Protein AF-A0A194X381-F1 (afdb_monomer_lite)

pLDDT: mean 82.62, std 12.37, range [53.5, 96.44]

Structure (mmCIF, N/CA/C/O backbone):
data_AF-A0A194X381-F1
#
_entry.id   AF-A0A194X381-F1
#
loop_
_atom_site.group_PDB
_atom_site.id
_atom_site.type_symbol
_atom_site.label_atom_id
_atom_site.label_alt_id
_atom_site.label_comp_id
_atom_site.label_asym_id
_atom_site.label_entity_id
_atom_site.label_seq_id
_atom_site.pdbx_PDB_ins_code
_atom_site.Cartn_x
_atom_site.Cartn_y
_atom_site.Cartn_z
_atom_site.occupancy
_atom_site.B_iso_or_equiv
_atom_site.auth_seq_id
_atom_site.auth_comp_id
_atom_site.auth_asym_id
_atom_site.auth_atom_id
_atom_site.pdbx_PDB_model_num
ATOM 1 N N . ARG A 1 1 ? -43.109 -13.512 28.076 1.00 57.91 1 ARG A N 1
ATOM 2 C CA . ARG A 1 1 ? -42.045 -13.605 29.115 1.00 57.91 1 ARG A CA 1
ATOM 3 C C . ARG A 1 1 ? -42.441 -14.744 30.053 1.00 57.91 1 ARG A C 1
ATOM 5 O O . ARG A 1 1 ? -43.563 -14.698 30.519 1.00 57.91 1 ARG A O 1
ATOM 12 N N . GLN A 1 2 ? -41.584 -15.738 30.316 1.00 76.06 2 GLN A N 1
ATOM 13 C CA . GLN A 1 2 ? -41.913 -16.940 31.119 1.00 76.06 2 GLN A CA 1
ATOM 14 C C . GLN A 1 2 ? -42.050 -16.691 32.644 1.00 76.06 2 GLN A C 1
ATOM 16 O O . GLN A 1 2 ? -41.949 -17.625 33.423 1.00 76.06 2 GLN A O 1
ATOM 21 N N . GLY A 1 3 ? -42.197 -15.442 33.103 1.00 82.19 3 GLY A N 1
ATOM 22 C CA . GLY A 1 3 ? -42.403 -15.121 34.528 1.00 82.19 3 GLY A CA 1
ATOM 23 C C . GLY A 1 3 ? -41.238 -15.394 35.499 1.00 82.19 3 GLY A C 1
ATOM 24 O O . GLY A 1 3 ? -41.353 -15.026 36.660 1.00 82.19 3 GLY A O 1
ATOM 25 N N . LYS A 1 4 ? -40.119 -15.981 35.047 1.00 87.19 4 LYS A N 1
ATOM 26 C CA . LYS A 1 4 ? -38.983 -16.379 35.901 1.00 87.19 4 LYS A CA 1
ATOM 27 C C . LYS A 1 4 ? -38.392 -15.231 36.727 1.00 87.19 4 LYS A C 1
ATOM 29 O O . LYS A 1 4 ? -38.176 -14.121 36.222 1.00 87.19 4 LYS A O 1
ATOM 34 N N . SER A 1 5 ? -38.050 -15.524 37.982 1.00 89.38 5 SER A N 1
ATOM 35 C CA . SER A 1 5 ? -37.384 -14.572 38.871 1.00 89.38 5 SER A CA 1
ATOM 36 C C . SER A 1 5 ? -35.922 -14.346 38.454 1.00 89.38 5 SER A C 1
ATOM 38 O O . SER A 1 5 ? -35.274 -15.199 37.847 1.00 89.38 5 SER A O 1
ATOM 40 N N . GLN A 1 6 ? -35.333 -13.196 38.812 1.00 88.88 6 GLN A N 1
ATOM 41 C CA . GLN A 1 6 ? -33.905 -12.951 38.530 1.00 88.88 6 GLN A CA 1
ATOM 42 C C . GLN A 1 6 ? -32.990 -14.009 39.161 1.00 88.88 6 GLN A C 1
ATOM 44 O O . GLN A 1 6 ? -31.896 -14.231 38.654 1.00 88.88 6 GLN A O 1
ATOM 49 N N . ARG A 1 7 ? -33.407 -14.621 40.276 1.00 90.38 7 ARG A N 1
ATOM 50 C CA . ARG A 1 7 ? -32.616 -15.618 41.003 1.00 90.38 7 ARG A CA 1
ATOM 51 C C . ARG A 1 7 ? -32.614 -16.956 40.263 1.00 90.38 7 ARG A C 1
ATOM 53 O O . ARG A 1 7 ? -31.545 -17.531 40.098 1.00 90.38 7 ARG A O 1
ATOM 60 N N . GLU A 1 8 ? -33.765 -17.369 39.734 1.00 92.25 8 GLU A N 1
ATOM 61 C CA . GLU A 1 8 ? -33.883 -18.530 38.840 1.00 92.25 8 GLU A CA 1
ATOM 62 C C . GLU A 1 8 ? -33.043 -18.356 37.576 1.00 92.25 8 GLU A C 1
ATOM 64 O O . GLU A 1 8 ? -32.270 -19.242 37.237 1.00 92.25 8 GLU A O 1
ATOM 69 N N . ILE A 1 9 ? -33.106 -17.183 36.931 1.00 89.88 9 ILE A N 1
ATOM 70 C CA . ILE A 1 9 ? -32.309 -16.908 35.724 1.00 89.88 9 ILE A CA 1
ATOM 71 C C . ILE A 1 9 ? -30.811 -17.047 36.016 1.00 89.88 9 ILE A C 1
ATOM 73 O O . ILE A 1 9 ? -30.075 -17.597 35.202 1.00 89.88 9 ILE A O 1
ATOM 77 N N . VAL A 1 10 ? -30.341 -16.555 37.165 1.00 93.88 10 VAL A N 1
ATOM 78 C CA . VAL A 1 10 ? -28.933 -16.685 37.575 1.00 93.88 10 VAL A CA 1
ATOM 79 C C . VAL A 1 10 ? -28.566 -18.149 37.824 1.00 93.88 10 VAL A C 1
ATOM 81 O O . VAL A 1 10 ? -27.495 -18.566 37.402 1.00 93.88 10 VAL A O 1
ATOM 84 N N . SER A 1 11 ? -29.446 -18.920 38.466 1.00 93.12 11 SER A N 1
ATOM 85 C CA . SER A 1 11 ? -29.225 -20.346 38.735 1.00 93.12 11 SER A CA 1
ATOM 86 C C . SER A 1 11 ? -29.187 -21.187 37.458 1.00 93.12 11 SER A C 1
ATOM 88 O O . SER A 1 11 ? -28.388 -22.105 37.354 1.00 93.12 11 SER A O 1
ATOM 90 N N . GLU A 1 12 ? -30.042 -20.875 36.484 1.00 94.25 12 GLU A N 1
ATOM 91 C CA . GLU A 1 12 ? -30.150 -21.609 35.220 1.00 94.25 12 GLU A CA 1
ATOM 92 C C . GLU A 1 12 ? -29.019 -21.228 34.251 1.00 94.25 12 GLU A C 1
ATOM 94 O O . GLU A 1 12 ? -28.363 -22.085 33.664 1.00 94.25 12 GLU A O 1
ATOM 99 N N . THR A 1 13 ? -28.741 -19.928 34.102 1.00 91.31 13 THR A N 1
ATOM 100 C CA . THR A 1 13 ? -27.774 -19.422 33.107 1.00 91.31 13 THR A CA 1
ATOM 101 C C . THR A 1 13 ? -26.355 -19.258 33.641 1.00 91.31 13 THR A C 1
A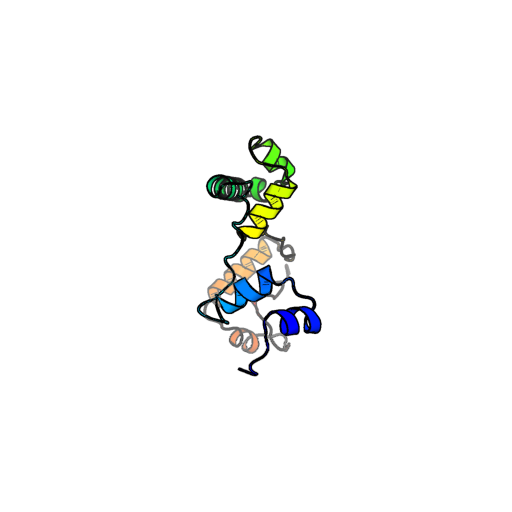TOM 103 O O . THR A 1 13 ? -25.443 -19.011 32.855 1.00 91.31 13 THR A O 1
ATOM 106 N N . HIS A 1 14 ? -26.158 -19.331 34.961 1.00 92.56 14 HIS A N 1
ATOM 107 C CA . HIS A 1 14 ? -24.886 -19.044 35.639 1.00 92.56 14 HIS A CA 1
ATOM 108 C C . HIS A 1 14 ? -24.325 -17.635 35.349 1.00 92.56 14 HIS A C 1
ATOM 110 O O . HIS A 1 14 ? -23.170 -17.322 35.644 1.00 92.56 14 HIS A O 1
ATOM 116 N N . ILE A 1 15 ? -25.142 -16.735 34.789 1.00 93.19 15 ILE A N 1
ATOM 117 C CA . ILE A 1 15 ? -24.766 -15.349 34.519 1.00 93.19 15 ILE A CA 1
ATOM 118 C C . ILE A 1 15 ? -24.940 -14.535 35.808 1.00 93.19 15 ILE A C 1
ATOM 120 O O . ILE A 1 15 ? -26.008 -14.580 36.420 1.00 93.19 15 ILE A O 1
ATOM 124 N N . PRO A 1 16 ? -23.965 -13.693 36.204 1.00 94.94 16 PRO A N 1
ATOM 125 C CA . PRO A 1 16 ? -24.094 -12.867 37.397 1.00 94.94 16 PRO A CA 1
ATOM 126 C C . PRO A 1 16 ? -25.335 -11.970 37.366 1.00 94.94 16 PRO A C 1
ATOM 128 O O . PRO A 1 16 ? -25.620 -11.300 36.366 1.00 94.94 16 PRO A O 1
ATOM 131 N N . ARG A 1 17 ? -26.016 -11.852 38.513 1.00 92.56 17 ARG A N 1
ATOM 132 C CA . ARG A 1 17 ? -27.251 -11.059 38.670 1.00 92.56 17 ARG A CA 1
ATOM 133 C C . ARG A 1 17 ? -27.130 -9.627 38.137 1.00 92.56 17 ARG A C 1
ATOM 135 O O . ARG A 1 17 ? -28.084 -9.084 37.581 1.00 92.56 17 ARG A O 1
ATOM 142 N N . ARG A 1 18 ? -25.948 -9.010 38.264 1.00 94.25 18 ARG A N 1
ATOM 143 C CA . ARG A 1 18 ? -25.652 -7.662 37.742 1.00 94.25 18 ARG A CA 1
ATOM 144 C C . ARG A 1 18 ? -25.799 -7.585 36.220 1.00 94.25 18 ARG A C 1
ATOM 146 O O . ARG A 1 18 ? -26.363 -6.618 35.711 1.00 94.25 18 ARG A O 1
ATOM 153 N N . THR A 1 19 ? -25.316 -8.595 35.504 1.00 91.62 19 THR A N 1
ATOM 154 C CA . THR A 1 19 ? -25.394 -8.680 34.041 1.00 91.62 19 THR A CA 1
ATOM 155 C C . THR A 1 19 ? -26.831 -8.926 33.596 1.00 91.62 19 THR A C 1
ATOM 15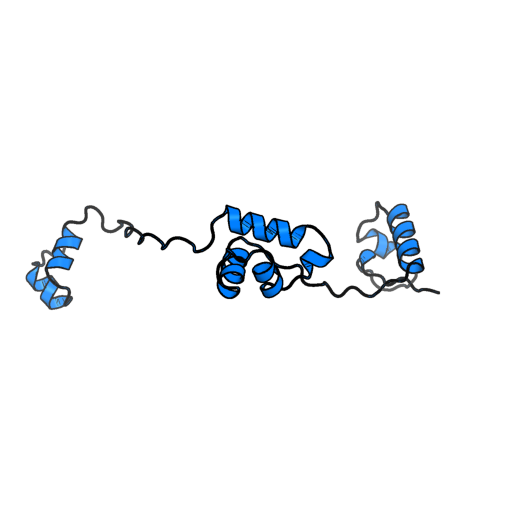7 O O . THR A 1 19 ? -27.304 -8.216 32.712 1.00 91.62 19 THR A O 1
ATOM 160 N N . VAL A 1 20 ? -27.553 -9.827 34.274 1.00 91.25 20 VAL A N 1
ATOM 161 C CA . VAL A 1 20 ? -28.986 -10.082 34.034 1.00 91.25 20 VAL A CA 1
ATOM 162 C C . VAL A 1 20 ? -29.805 -8.801 34.206 1.00 91.25 20 VAL A C 1
ATOM 164 O O . VAL A 1 20 ? -30.525 -8.394 33.299 1.00 91.25 20 VAL A O 1
ATOM 167 N N . ARG A 1 21 ? -29.635 -8.090 35.330 1.00 90.94 21 ARG A N 1
ATOM 168 C CA . ARG A 1 21 ? -30.308 -6.805 35.582 1.00 90.94 21 ARG A CA 1
ATOM 169 C C . ARG A 1 21 ? -29.963 -5.761 34.516 1.00 90.94 21 ARG A C 1
ATOM 171 O O . ARG A 1 21 ? -30.844 -5.014 34.105 1.00 90.94 21 ARG A O 1
ATOM 178 N N . ARG A 1 22 ? -28.702 -5.695 34.069 1.00 88.50 22 ARG A N 1
ATOM 179 C CA . ARG A 1 22 ? -28.278 -4.766 33.010 1.00 88.50 22 ARG A CA 1
ATOM 180 C C . ARG A 1 22 ? -28.978 -5.067 31.688 1.00 88.50 22 ARG A C 1
ATOM 182 O O . ARG A 1 22 ? -29.409 -4.122 31.047 1.00 88.50 22 ARG A O 1
ATOM 189 N N . ILE A 1 23 ? -29.095 -6.340 31.308 1.00 87.75 23 ILE A N 1
ATOM 190 C CA . ILE A 1 23 ? -29.783 -6.771 30.082 1.00 87.75 23 ILE A CA 1
ATOM 191 C C . ILE A 1 23 ? -31.283 -6.472 30.174 1.00 87.75 23 ILE A C 1
ATOM 193 O O . ILE A 1 23 ? -31.836 -5.883 29.259 1.00 87.75 23 ILE A O 1
ATOM 197 N N . LEU A 1 24 ? -31.935 -6.789 31.298 1.00 86.69 24 LEU A N 1
ATOM 198 C CA . LEU A 1 24 ? -33.369 -6.517 31.487 1.00 86.69 24 LEU A CA 1
ATOM 199 C C . LEU A 1 24 ? -33.716 -5.022 31.454 1.00 86.69 24 LEU A C 1
ATOM 201 O O . LEU A 1 24 ? -34.816 -4.662 31.050 1.00 86.69 24 LEU A O 1
ATOM 205 N N . LYS A 1 25 ? -32.786 -4.160 31.888 1.00 87.25 25 LYS A N 1
ATOM 206 C CA . LYS A 1 25 ? -32.911 -2.698 31.808 1.00 87.25 25 LYS A CA 1
ATOM 207 C C . LYS A 1 25 ? -32.541 -2.126 30.432 1.00 87.25 25 LYS A C 1
ATOM 209 O O . LYS A 1 25 ? -32.620 -0.914 30.256 1.00 87.25 25 LYS A O 1
ATOM 214 N N . GLN A 1 26 ? -32.078 -2.938 29.478 1.00 84.50 26 GLN A N 1
ATOM 215 C CA . GLN A 1 26 ? -31.868 -2.454 28.116 1.00 84.50 26 GLN A CA 1
ATOM 216 C C . GLN A 1 26 ? -33.221 -2.241 27.444 1.00 84.50 26 GLN A C 1
ATOM 218 O O . GLN A 1 26 ? -34.063 -3.129 27.413 1.00 84.50 26 GLN A O 1
ATOM 223 N N . GLU A 1 27 ? -33.390 -1.059 26.868 1.00 80.56 27 GLU A N 1
ATOM 224 C CA . GLU A 1 27 ? -34.616 -0.635 26.188 1.00 80.56 27 GLU A CA 1
ATOM 225 C C . GLU A 1 27 ? -34.917 -1.446 24.919 1.00 80.56 27 GLU A C 1
ATOM 227 O O . GLU A 1 27 ? -36.066 -1.600 24.525 1.00 80.56 27 GLU A O 1
ATOM 232 N N . SER A 1 28 ? -33.885 -2.033 24.305 1.00 79.12 28 SER A N 1
ATOM 233 C CA . SER A 1 28 ? -34.019 -2.920 23.152 1.00 79.12 28 SER A CA 1
ATOM 234 C C . SER A 1 28 ? -33.009 -4.060 23.216 1.00 79.12 28 SER A C 1
ATOM 236 O O . SER A 1 28 ? -31.827 -3.848 23.506 1.00 79.12 28 SER A O 1
ATOM 238 N N . SER A 1 29 ? -33.468 -5.267 22.877 1.00 74.50 29 SER A N 1
ATOM 239 C CA . SER A 1 29 ? -32.634 -6.465 22.729 1.00 74.50 29 SER A CA 1
ATOM 240 C C . SER A 1 29 ? -31.664 -6.376 21.546 1.00 74.50 29 SER A C 1
ATOM 242 O O . SER A 1 29 ? -30.668 -7.094 21.518 1.00 74.50 29 SER A O 1
ATOM 244 N N . ARG A 1 30 ? -31.920 -5.473 20.587 1.00 72.19 30 ARG A N 1
ATOM 245 C CA . ARG A 1 30 ? -31.111 -5.266 19.374 1.00 72.19 30 ARG A CA 1
ATOM 246 C C . ARG A 1 30 ? -30.147 -4.082 19.474 1.00 72.19 30 ARG A C 1
ATOM 248 O O . ARG A 1 30 ? -29.656 -3.606 18.455 1.00 72.19 30 ARG A O 1
ATOM 255 N N . ARG A 1 31 ? -29.867 -3.564 20.675 1.00 70.00 31 ARG A N 1
ATOM 256 C CA . ARG A 1 31 ? -28.950 -2.427 20.820 1.00 70.00 31 ARG A CA 1
ATOM 257 C C . ARG A 1 31 ? -27.542 -2.822 20.374 1.00 70.00 31 ARG A C 1
ATOM 259 O O . ARG A 1 31 ? -26.898 -3.647 21.024 1.00 70.00 31 ARG A O 1
ATOM 266 N N . GLU A 1 32 ? -27.045 -2.191 19.310 1.00 73.62 32 GLU A N 1
ATOM 267 C CA . GLU A 1 32 ? -25.665 -2.383 18.876 1.00 73.62 32 GLU A CA 1
ATOM 268 C C . GLU A 1 32 ? -24.706 -2.076 20.029 1.00 73.62 32 GLU A C 1
ATOM 270 O O . GLU A 1 32 ? -24.775 -1.034 20.696 1.00 73.62 32 GLU A O 1
ATOM 275 N N . ARG A 1 33 ? -23.799 -3.016 20.298 1.00 76.88 33 ARG A N 1
ATOM 276 C CA . ARG A 1 33 ? -22.768 -2.818 21.310 1.00 76.88 33 ARG A CA 1
ATOM 277 C C . ARG A 1 33 ? -21.904 -1.642 20.869 1.00 76.88 33 ARG A C 1
ATOM 279 O O . ARG A 1 33 ? -21.314 -1.694 19.792 1.00 76.88 33 ARG A O 1
ATOM 286 N N . LYS A 1 34 ? -21.774 -0.618 21.725 1.00 79.94 34 LYS A N 1
ATOM 287 C CA . LYS A 1 34 ? -20.825 0.480 21.492 1.00 79.94 34 LYS A CA 1
ATOM 288 C C . LYS A 1 34 ? -19.461 -0.127 21.167 1.00 79.94 34 LYS A C 1
ATOM 290 O O . LYS A 1 34 ? -18.896 -0.864 21.984 1.00 79.94 34 LYS A O 1
ATOM 295 N N . ARG A 1 35 ? -18.964 0.141 19.959 1.00 81.25 35 ARG A N 1
ATOM 296 C CA . ARG A 1 35 ? -17.635 -0.306 19.545 1.00 81.25 35 ARG A CA 1
ATOM 297 C C . ARG A 1 35 ? -16.616 0.347 20.472 1.00 81.25 35 ARG A C 1
ATOM 299 O O . ARG A 1 35 ? -16.752 1.517 20.827 1.00 81.25 35 ARG A O 1
ATOM 306 N N . LYS A 1 36 ? -15.613 -0.422 20.898 1.00 85.06 36 LYS A N 1
ATOM 307 C CA . LYS A 1 36 ? -14.481 0.152 21.629 1.00 85.06 36 LYS A CA 1
ATOM 308 C C . LYS A 1 36 ? -13.805 1.170 20.714 1.00 85.06 36 LYS A C 1
ATOM 310 O O . LYS A 1 36 ? -13.650 0.899 19.522 1.00 85.06 36 LYS A O 1
ATOM 315 N N . LEU A 1 37 ? -13.412 2.311 21.273 1.00 81.38 37 LEU A N 1
ATOM 316 C CA . LEU A 1 37 ? -12.611 3.284 20.541 1.00 81.38 37 LEU A CA 1
ATOM 317 C C . LEU A 1 37 ? -11.334 2.592 20.050 1.00 81.38 37 LEU A C 1
ATOM 319 O O . LEU A 1 37 ? -10.657 1.893 20.809 1.00 81.38 37 LEU A O 1
ATOM 323 N N . SER A 1 38 ? -11.055 2.737 18.755 1.00 77.25 38 SER A N 1
ATOM 324 C CA . SER A 1 38 ? -9.808 2.263 18.163 1.00 77.25 38 SER A CA 1
ATOM 325 C C . SER A 1 38 ? -8.648 3.035 18.776 1.00 77.25 38 SER A C 1
ATOM 327 O O . SER A 1 38 ? -8.747 4.245 18.968 1.00 77.25 38 SER A O 1
ATOM 329 N N . ARG A 1 39 ? -7.520 2.360 19.018 1.00 79.69 39 ARG A N 1
ATOM 330 C CA . ARG A 1 39 ? -6.262 3.072 19.270 1.00 79.69 39 ARG A CA 1
ATOM 331 C C . ARG A 1 39 ? -5.929 3.941 18.055 1.00 79.69 39 ARG A C 1
ATOM 333 O O . ARG A 1 39 ? -6.218 3.550 16.920 1.00 79.69 39 ARG A O 1
ATOM 340 N N . HIS A 1 40 ? -5.335 5.103 18.309 1.00 81.25 40 HIS A N 1
ATOM 341 C CA . HIS A 1 40 ? -4.855 5.989 17.255 1.00 81.25 40 HIS A CA 1
ATOM 342 C C . HIS A 1 40 ? -3.762 5.304 16.425 1.00 81.25 40 HIS A C 1
ATOM 344 O O . HIS A 1 40 ? -3.020 4.449 16.917 1.00 81.25 40 HIS A O 1
ATOM 350 N N . HIS A 1 41 ? -3.688 5.671 15.149 1.00 85.69 41 HIS A N 1
ATOM 351 C CA . HIS A 1 41 ? -2.658 5.180 14.243 1.00 85.69 41 HIS A CA 1
ATOM 352 C C . HIS A 1 41 ? -1.298 5.785 14.591 1.00 85.69 41 HIS A C 1
ATOM 354 O O . HIS A 1 41 ? -1.210 6.937 15.001 1.00 85.69 41 HIS A O 1
ATOM 360 N N . LEU A 1 42 ? -0.233 5.008 14.376 1.00 87.12 42 LEU A N 1
ATOM 361 C CA . LEU A 1 42 ? 1.149 5.464 14.571 1.00 87.12 42 LEU A CA 1
ATOM 362 C C . LEU A 1 42 ? 1.648 6.384 13.448 1.00 87.12 42 LEU A C 1
ATOM 364 O O . LEU A 1 42 ? 2.710 6.977 13.581 1.00 87.12 42 LEU A O 1
ATOM 368 N N . MET A 1 43 ? 0.924 6.456 12.330 1.00 92.88 43 MET A N 1
ATOM 369 C CA . MET A 1 43 ? 1.203 7.385 11.239 1.00 92.88 43 MET A CA 1
ATOM 370 C C . MET A 1 43 ? -0.010 8.266 11.016 1.00 92.88 43 MET A C 1
ATOM 372 O O . MET A 1 43 ? -1.139 7.769 10.962 1.00 92.88 43 MET A O 1
ATOM 376 N N . SER A 1 44 ? 0.234 9.560 10.837 1.00 93.50 44 SER A N 1
ATOM 377 C CA . SER A 1 44 ? -0.804 10.473 10.389 1.00 93.50 44 SER A CA 1
ATOM 378 C C . SER A 1 44 ? -1.107 10.257 8.902 1.00 93.50 44 SER A C 1
ATOM 380 O O . SER A 1 44 ? -0.310 9.704 8.137 1.00 93.50 44 SER A O 1
ATOM 382 N N . ILE A 1 45 ? -2.263 10.749 8.457 1.00 93.75 45 ILE A N 1
ATOM 383 C CA . ILE A 1 45 ? -2.626 10.753 7.032 1.00 93.75 45 ILE A CA 1
ATOM 384 C C . ILE A 1 45 ? -1.607 11.572 6.220 1.00 93.75 45 ILE A C 1
ATOM 386 O O . ILE A 1 45 ? -1.281 11.208 5.088 1.00 93.75 45 ILE A O 1
ATOM 390 N N . CYS A 1 46 ? -1.074 12.652 6.797 1.00 95.50 46 CYS A N 1
ATOM 391 C CA . CYS A 1 46 ? -0.043 13.476 6.172 1.00 95.50 46 CYS A CA 1
ATOM 392 C C . CYS A 1 46 ? 1.248 12.685 5.946 1.00 95.50 46 CYS A C 1
ATOM 394 O O . CYS A 1 46 ? 1.790 12.730 4.841 1.00 95.50 46 CYS A O 1
ATOM 396 N N . ASP A 1 47 ? 1.679 11.892 6.928 1.00 95.62 47 ASP A N 1
ATOM 397 C CA . ASP A 1 47 ? 2.877 11.050 6.812 1.00 95.62 47 ASP A CA 1
ATOM 398 C C . ASP A 1 47 ? 2.701 9.983 5.735 1.00 95.62 47 ASP A C 1
ATOM 400 O O . ASP A 1 47 ? 3.596 9.761 4.920 1.00 95.62 47 ASP A O 1
ATOM 404 N N . ILE A 1 48 ? 1.523 9.354 5.684 1.00 95.62 48 ILE A N 1
ATOM 405 C CA . ILE A 1 48 ? 1.175 8.370 4.652 1.00 95.62 48 ILE A CA 1
ATOM 406 C C . ILE A 1 48 ? 1.262 9.015 3.263 1.00 95.62 48 ILE A C 1
ATOM 408 O O . ILE A 1 48 ? 1.911 8.475 2.365 1.00 95.62 48 ILE A O 1
ATOM 412 N N . ARG A 1 49 ? 0.660 10.197 3.081 1.00 96.19 49 ARG A N 1
ATOM 413 C CA . ARG A 1 49 ? 0.717 10.941 1.811 1.00 96.19 49 ARG A CA 1
ATOM 414 C C . ARG A 1 49 ? 2.143 11.354 1.455 1.00 96.19 49 ARG A C 1
ATOM 416 O O . ARG A 1 49 ? 2.522 11.251 0.291 1.00 96.19 49 ARG A O 1
ATOM 423 N N . CYS A 1 50 ? 2.927 11.793 2.437 1.00 95.69 50 CYS A N 1
ATOM 424 C CA . CYS A 1 50 ? 4.336 12.130 2.266 1.00 95.69 50 CYS A CA 1
ATOM 425 C C . CYS A 1 50 ? 5.126 10.914 1.767 1.00 95.69 50 CYS A C 1
ATOM 427 O O . CYS A 1 50 ? 5.773 10.995 0.727 1.00 95.69 50 CYS A O 1
ATOM 429 N N . CYS A 1 51 ? 4.969 9.755 2.414 1.00 95.25 51 CYS A N 1
ATOM 430 C CA . CYS A 1 51 ? 5.592 8.500 1.994 1.00 95.25 51 CYS A CA 1
ATOM 431 C C . CYS A 1 51 ? 5.237 8.140 0.548 1.00 95.25 51 CYS A C 1
ATOM 433 O O . CYS A 1 51 ? 6.128 7.879 -0.259 1.00 95.25 51 CYS A O 1
ATOM 435 N N . ILE A 1 52 ? 3.944 8.153 0.201 1.00 94.19 52 ILE A N 1
ATOM 436 C CA . ILE A 1 52 ? 3.478 7.808 -1.151 1.00 94.19 52 ILE A CA 1
ATOM 437 C C . ILE A 1 52 ? 4.054 8.779 -2.183 1.00 94.19 52 ILE A C 1
ATOM 439 O O . ILE A 1 52 ? 4.534 8.337 -3.227 1.00 94.19 52 ILE A O 1
ATOM 443 N N . ARG A 1 53 ? 4.052 10.085 -1.893 1.00 94.56 53 ARG A N 1
ATOM 444 C CA . ARG A 1 53 ? 4.610 11.112 -2.781 1.00 94.56 53 ARG A CA 1
ATOM 445 C C . ARG A 1 53 ? 6.110 10.911 -2.991 1.00 94.56 53 ARG A C 1
ATOM 447 O O . ARG A 1 53 ? 6.565 10.956 -4.130 1.00 94.56 53 ARG A O 1
ATOM 454 N N . THR A 1 54 ? 6.851 10.629 -1.923 1.00 93.69 54 THR A N 1
ATOM 455 C CA . THR A 1 54 ? 8.296 10.376 -1.976 1.00 93.69 54 THR A CA 1
ATOM 456 C C . THR A 1 54 ? 8.619 9.136 -2.801 1.00 93.69 54 THR A C 1
ATOM 458 O O . THR A 1 54 ? 9.468 9.209 -3.685 1.00 93.69 54 THR A O 1
ATOM 461 N N . ILE A 1 55 ? 7.904 8.024 -2.592 1.00 92.75 55 ILE A N 1
ATOM 462 C CA . ILE A 1 55 ? 8.114 6.792 -3.369 1.00 92.75 55 ILE A CA 1
ATOM 463 C C . ILE A 1 55 ? 7.692 6.970 -4.839 1.00 92.75 55 ILE A C 1
ATOM 465 O O . ILE A 1 55 ? 8.272 6.365 -5.735 1.00 92.75 55 ILE A O 1
ATOM 469 N N . SER A 1 56 ? 6.669 7.782 -5.117 1.00 89.88 56 SER A N 1
ATOM 470 C CA . SER A 1 56 ? 6.093 7.894 -6.467 1.00 89.88 56 SER A CA 1
ATOM 471 C C . SER A 1 56 ? 6.798 8.914 -7.370 1.00 89.88 56 SER A C 1
ATOM 473 O O . SER A 1 56 ? 6.489 8.954 -8.564 1.00 89.88 56 SER A O 1
ATOM 475 N N . LYS A 1 57 ? 7.736 9.704 -6.826 1.00 90.00 57 LYS A N 1
ATOM 476 C CA . LYS A 1 57 ? 8.325 10.899 -7.454 1.00 90.00 57 LYS A CA 1
ATOM 477 C C . LYS A 1 57 ? 9.063 10.619 -8.765 1.00 90.00 57 LYS A C 1
ATOM 479 O O . LYS A 1 57 ? 8.865 11.321 -9.746 1.00 90.00 57 LYS A O 1
ATOM 484 N N . ASN A 1 58 ? 9.934 9.618 -8.786 1.00 89.38 58 ASN A N 1
ATOM 485 C CA . ASN A 1 58 ? 10.767 9.261 -9.937 1.00 89.38 58 ASN A CA 1
ATOM 486 C C . ASN A 1 58 ? 11.010 7.741 -10.013 1.00 89.38 58 ASN A C 1
ATOM 488 O O . ASN A 1 58 ? 10.714 7.003 -9.072 1.00 89.38 58 ASN A O 1
ATOM 492 N N . TRP A 1 59 ? 11.547 7.248 -11.132 1.00 84.38 59 TRP A N 1
ATOM 493 C CA . TRP A 1 59 ? 11.755 5.806 -11.334 1.00 84.38 59 TRP A CA 1
ATOM 494 C C . TRP A 1 59 ? 12.654 5.167 -10.260 1.00 84.38 59 TRP A C 1
ATOM 496 O O . TRP A 1 59 ? 12.322 4.100 -9.746 1.00 84.38 59 TRP A O 1
ATOM 506 N N . SER A 1 60 ? 13.732 5.847 -9.857 1.00 87.44 60 SER A N 1
ATOM 507 C CA . SER A 1 60 ? 14.640 5.364 -8.805 1.00 87.44 60 SER A CA 1
ATOM 508 C C . SER A 1 60 ? 13.930 5.253 -7.448 1.00 87.44 60 SER A C 1
ATOM 510 O O . SER A 1 60 ? 13.975 4.217 -6.786 1.00 87.44 60 SER A O 1
ATOM 512 N N . SER A 1 61 ? 13.153 6.276 -7.083 1.00 89.12 61 SER A N 1
ATOM 513 C CA . SER A 1 61 ? 12.371 6.319 -5.847 1.00 89.12 61 SER A CA 1
ATOM 514 C C . SER A 1 61 ? 11.305 5.225 -5.789 1.00 89.12 61 SER A C 1
ATOM 516 O O . SER A 1 61 ? 11.100 4.637 -4.733 1.00 89.12 61 SER A O 1
ATOM 518 N N . ARG A 1 62 ? 10.710 4.841 -6.928 1.00 86.31 62 ARG A N 1
ATOM 519 C CA . ARG A 1 62 ? 9.740 3.732 -6.987 1.00 86.31 62 ARG A CA 1
ATOM 520 C C . ARG A 1 62 ? 10.367 2.385 -6.637 1.00 86.31 62 ARG A C 1
ATOM 522 O O . ARG A 1 62 ? 9.667 1.496 -6.155 1.00 86.31 62 ARG A O 1
ATOM 529 N N . ARG A 1 63 ? 11.675 2.234 -6.864 1.00 87.00 63 ARG A N 1
ATOM 530 C CA . ARG A 1 63 ? 12.445 1.027 -6.536 1.00 87.00 63 ARG A CA 1
ATOM 531 C C . ARG A 1 63 ? 13.023 1.046 -5.119 1.00 87.00 63 ARG A C 1
ATOM 533 O O . ARG A 1 63 ? 13.559 0.028 -4.691 1.00 87.00 63 ARG A O 1
ATOM 540 N N . MET A 1 64 ? 12.906 2.151 -4.376 1.00 89.94 64 MET A N 1
ATOM 541 C CA . MET A 1 64 ? 13.523 2.265 -3.053 1.00 89.94 64 MET A CA 1
ATOM 542 C C . MET A 1 64 ? 12.945 1.252 -2.058 1.00 89.94 64 MET A C 1
ATOM 544 O O . MET A 1 64 ? 11.740 0.976 -2.041 1.00 89.94 64 MET A O 1
ATOM 548 N N . THR A 1 65 ? 13.781 0.708 -1.179 1.00 93.06 65 THR A N 1
ATOM 549 C CA . THR A 1 65 ? 13.317 -0.150 -0.082 1.00 93.06 65 THR A CA 1
ATOM 550 C C . THR A 1 65 ? 12.634 0.681 1.010 1.00 93.06 65 THR A C 1
ATOM 552 O O . THR A 1 65 ? 12.756 1.906 1.052 1.00 93.06 65 THR A O 1
ATOM 555 N N . PHE A 1 66 ? 11.851 0.043 1.884 1.00 94.12 66 PHE A N 1
ATOM 556 C CA . PHE A 1 66 ? 11.230 0.778 2.994 1.00 94.12 66 PHE A CA 1
ATOM 557 C C . PHE A 1 66 ? 12.267 1.194 4.047 1.00 94.12 66 PHE A C 1
ATOM 559 O O . PHE A 1 66 ? 12.073 2.201 4.722 1.00 94.12 66 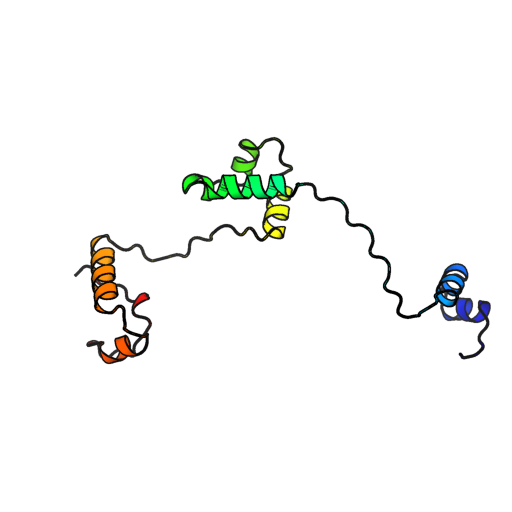PHE A O 1
ATOM 566 N N . GLU A 1 67 ? 13.381 0.470 4.146 1.00 95.81 67 GLU A N 1
ATOM 567 C CA . GLU A 1 67 ? 14.555 0.856 4.926 1.00 95.81 67 GLU A CA 1
ATOM 568 C C . GLU A 1 67 ? 15.166 2.152 4.374 1.00 95.81 67 GLU A C 1
ATOM 570 O O . GLU A 1 67 ? 15.426 3.082 5.136 1.00 95.81 67 GLU A O 1
ATOM 575 N N . ALA A 1 68 ? 15.317 2.264 3.049 1.00 94.62 68 ALA A N 1
ATOM 576 C CA . ALA A 1 68 ? 15.801 3.485 2.406 1.00 94.62 68 ALA A CA 1
ATOM 577 C C . ALA A 1 68 ? 14.838 4.666 2.614 1.00 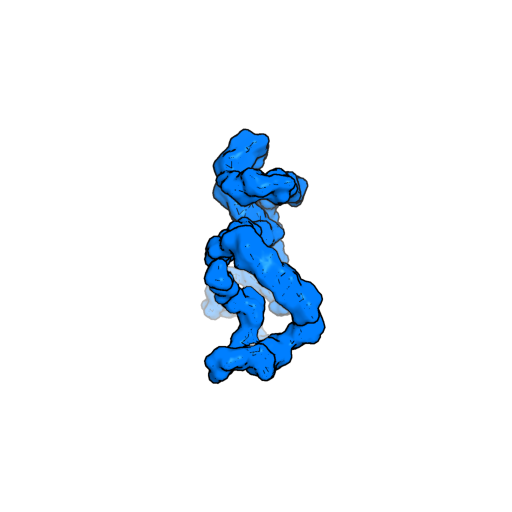94.62 68 ALA A C 1
ATOM 579 O O . ALA A 1 68 ? 15.280 5.771 2.924 1.00 94.62 68 ALA A O 1
ATOM 580 N N . LEU A 1 69 ? 13.524 4.427 2.530 1.00 94.50 69 LEU A N 1
ATOM 581 C CA . LEU A 1 69 ? 12.516 5.445 2.840 1.00 94.50 69 LEU A CA 1
ATOM 582 C C . LEU A 1 69 ? 12.628 5.926 4.291 1.00 94.50 69 LEU A C 1
ATOM 584 O O . LEU A 1 69 ? 12.594 7.125 4.548 1.00 94.50 69 LEU A O 1
ATOM 588 N N . LYS A 1 70 ? 12.791 5.000 5.242 1.00 96.00 70 LYS A N 1
ATOM 589 C CA . LYS A 1 70 ? 12.982 5.320 6.661 1.00 96.00 70 LYS A CA 1
ATOM 590 C C . LYS A 1 70 ? 14.290 6.080 6.903 1.00 96.00 70 LYS A C 1
ATOM 592 O O . LYS A 1 70 ? 14.320 6.961 7.755 1.00 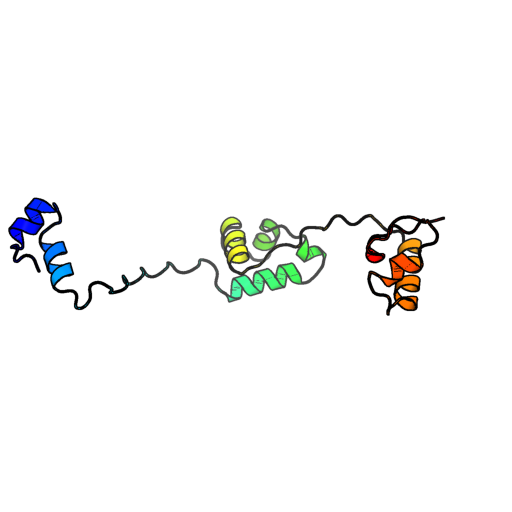96.00 70 LYS A O 1
ATOM 597 N N . LYS A 1 71 ? 15.345 5.793 6.135 1.00 95.62 71 LYS A N 1
ATOM 598 C CA . LYS A 1 71 ? 16.597 6.561 6.161 1.00 95.62 71 LYS A CA 1
ATOM 599 C C . LYS A 1 71 ? 16.401 7.997 5.654 1.00 95.62 71 LYS A C 1
ATOM 601 O O . LYS A 1 71 ? 16.994 8.909 6.213 1.00 95.62 71 LYS A O 1
ATOM 606 N N . GLN A 1 72 ? 15.559 8.207 4.638 1.00 93.94 72 GLN A N 1
ATOM 607 C CA . GLN A 1 72 ? 15.224 9.548 4.130 1.00 93.94 72 GLN A CA 1
ATOM 608 C C . GLN A 1 72 ? 14.268 10.323 5.045 1.00 93.94 72 GLN A C 1
ATOM 610 O O . GLN A 1 72 ? 14.365 11.542 5.144 1.00 93.94 72 GLN A O 1
ATOM 615 N N . LEU A 1 73 ? 13.337 9.629 5.702 1.00 94.12 73 LEU A N 1
ATOM 616 C CA . LEU A 1 73 ? 12.318 10.208 6.576 1.00 94.12 73 LEU A CA 1
ATOM 617 C C . LEU A 1 73 ? 12.464 9.621 7.994 1.00 94.12 73 LEU A C 1
ATOM 619 O O . LEU A 1 73 ? 11.687 8.745 8.395 1.00 94.12 73 LEU A O 1
ATOM 623 N N . PRO A 1 74 ? 13.466 10.078 8.771 1.00 93.38 74 PRO A N 1
ATOM 624 C CA . PRO A 1 74 ? 13.833 9.462 10.045 1.00 93.38 74 PRO A CA 1
ATOM 625 C C . PRO A 1 74 ? 12.775 9.637 11.140 1.00 93.38 74 PRO A C 1
ATOM 627 O O . PRO A 1 74 ? 12.750 8.830 12.065 1.00 93.38 74 PRO A O 1
ATOM 630 N N . TYR A 1 75 ? 11.861 10.602 11.020 1.00 93.62 75 TYR A N 1
ATOM 631 C CA . TYR A 1 75 ? 10.758 10.814 11.968 1.00 93.62 75 TYR A CA 1
ATOM 632 C C . TYR A 1 75 ? 9.628 9.775 11.854 1.00 93.62 75 TYR A C 1
ATOM 634 O O . TYR A 1 75 ? 8.789 9.675 12.745 1.00 93.62 75 TYR A O 1
ATOM 642 N N . LEU A 1 76 ? 9.586 8.986 10.773 1.00 94.62 76 LEU A N 1
ATOM 643 C CA . LEU A 1 76 ? 8.557 7.959 10.587 1.00 94.62 76 LEU A CA 1
ATOM 644 C C . LEU A 1 76 ? 8.659 6.847 11.645 1.00 94.62 76 LEU A C 1
ATOM 646 O O . LEU A 1 76 ? 9.707 6.666 12.254 1.00 94.62 76 LEU A O 1
ATOM 650 N N . PRO A 1 77 ? 7.627 6.022 11.860 1.00 94.25 77 PRO A N 1
ATOM 651 C CA . PRO A 1 77 ? 7.750 4.862 12.739 1.00 94.25 77 PRO A CA 1
ATOM 652 C C . PRO A 1 77 ? 8.608 3.747 12.110 1.00 94.25 77 PRO A C 1
ATOM 654 O O . PRO A 1 77 ? 9.239 3.905 11.064 1.00 94.25 77 PRO A O 1
ATOM 657 N N . SER A 1 78 ? 8.655 2.585 12.765 1.00 96.19 78 SER A N 1
ATOM 658 C CA . SER A 1 78 ? 9.393 1.417 12.272 1.00 96.19 78 SER A CA 1
ATOM 659 C C . SER A 1 78 ? 8.971 1.003 10.856 1.00 96.19 78 SER A C 1
ATOM 661 O O . SER A 1 78 ? 7.810 1.146 10.468 1.00 96.19 78 SER A O 1
ATOM 663 N N . VAL A 1 79 ? 9.891 0.394 10.100 1.00 96.38 79 VAL A N 1
ATOM 664 C CA . VAL A 1 79 ? 9.641 -0.111 8.734 1.00 96.38 79 VAL A CA 1
ATOM 665 C C . VAL A 1 79 ? 8.409 -1.024 8.668 1.00 96.38 79 VAL A C 1
ATOM 667 O O . VAL A 1 79 ? 7.598 -0.924 7.745 1.00 96.38 79 VAL A O 1
ATOM 670 N N . ARG A 1 80 ? 8.215 -1.875 9.685 1.00 96.44 80 ARG A N 1
ATOM 671 C CA . ARG A 1 80 ? 7.024 -2.730 9.823 1.00 96.44 80 ARG A CA 1
ATOM 672 C C . ARG A 1 80 ? 5.733 -1.910 9.882 1.00 96.44 80 ARG A C 1
ATOM 674 O O . ARG A 1 80 ? 4.743 -2.285 9.257 1.00 96.44 80 ARG A O 1
ATOM 681 N N . THR A 1 81 ? 5.746 -0.802 10.618 1.00 95.50 81 THR A N 1
ATOM 682 C CA . THR A 1 81 ? 4.598 0.103 10.744 1.00 95.50 81 THR A CA 1
ATOM 683 C C . THR A 1 81 ? 4.326 0.813 9.429 1.00 95.50 81 THR A C 1
ATOM 685 O O . THR A 1 81 ? 3.195 0.773 8.958 1.00 95.50 81 THR A O 1
ATOM 688 N N . ILE A 1 82 ? 5.365 1.353 8.786 1.00 95.56 82 ILE A N 1
ATOM 689 C CA . ILE A 1 82 ? 5.265 1.994 7.468 1.00 95.56 82 ILE A CA 1
ATOM 690 C C . ILE A 1 82 ? 4.592 1.053 6.464 1.00 95.56 82 ILE A C 1
ATOM 692 O O . ILE A 1 82 ? 3.616 1.422 5.816 1.00 95.56 82 ILE A O 1
ATOM 696 N N . ARG A 1 83 ? 5.059 -0.198 6.377 1.00 94.81 83 ARG A N 1
ATOM 697 C CA . ARG A 1 83 ? 4.491 -1.203 5.468 1.00 94.81 83 ARG A CA 1
ATOM 698 C C . ARG A 1 83 ? 3.012 -1.471 5.755 1.00 94.81 83 ARG A C 1
ATOM 700 O O . ARG A 1 83 ? 2.216 -1.534 4.823 1.00 94.81 83 ARG A O 1
ATOM 707 N N . ARG A 1 84 ? 2.649 -1.620 7.033 1.00 94.25 84 ARG A N 1
ATOM 708 C CA . ARG A 1 84 ? 1.269 -1.889 7.458 1.00 94.25 84 ARG A CA 1
ATOM 709 C C . ARG A 1 84 ? 0.338 -0.722 7.143 1.00 94.25 84 ARG A C 1
ATOM 711 O O . ARG A 1 84 ? -0.732 -0.950 6.587 1.00 94.25 84 ARG A O 1
ATOM 718 N N . GLU A 1 85 ? 0.728 0.502 7.492 1.00 94.75 85 GLU A N 1
ATOM 719 C CA . GLU A 1 85 ? -0.119 1.679 7.274 1.00 94.75 85 GLU A CA 1
ATOM 720 C C . GLU A 1 85 ? -0.248 2.003 5.780 1.00 94.75 85 GLU A C 1
ATOM 722 O O . GLU A 1 85 ? -1.346 2.303 5.321 1.00 94.75 85 GLU A O 1
ATOM 727 N N . LEU A 1 86 ? 0.819 1.839 4.988 1.00 94.19 86 LEU A N 1
ATOM 728 C CA . LEU A 1 86 ? 0.745 1.986 3.530 1.00 94.19 86 LEU A CA 1
ATOM 729 C C . LEU A 1 86 ? -0.175 0.941 2.888 1.00 94.19 86 LEU A C 1
ATOM 731 O O . LEU A 1 86 ? -1.021 1.300 2.072 1.00 94.19 86 LEU A O 1
ATOM 735 N N . ALA A 1 87 ? -0.064 -0.331 3.283 1.00 93.38 87 ALA A N 1
ATOM 736 C CA . ALA A 1 87 ? -0.951 -1.381 2.784 1.00 93.38 87 ALA A CA 1
ATOM 737 C C . ALA A 1 87 ? -2.419 -1.099 3.144 1.00 93.38 87 ALA A C 1
ATOM 739 O O . ALA A 1 87 ? -3.307 -1.257 2.307 1.00 93.38 87 ALA A O 1
ATOM 740 N N . ARG A 1 88 ? -2.672 -0.622 4.369 1.00 91.69 88 ARG A N 1
ATOM 741 C CA . ARG A 1 88 ? -4.007 -0.218 4.827 1.00 91.69 88 ARG A CA 1
ATOM 742 C C . ARG A 1 88 ? -4.552 0.984 4.056 1.00 91.69 88 ARG A C 1
ATOM 744 O O . ARG A 1 88 ? -5.746 1.027 3.785 1.00 91.69 88 ARG A O 1
ATOM 751 N N . ALA A 1 89 ? -3.687 1.923 3.678 1.00 92.31 89 ALA A N 1
ATOM 752 C CA . ALA A 1 89 ? -4.026 3.061 2.827 1.00 92.31 89 ALA A CA 1
ATOM 753 C C . ALA A 1 89 ? -4.224 2.684 1.344 1.00 92.31 89 ALA A C 1
ATOM 755 O O . ALA A 1 89 ? -4.436 3.563 0.514 1.00 92.31 89 ALA A O 1
ATOM 756 N N . GLY A 1 90 ? -4.133 1.396 0.991 1.00 92.38 90 GLY A N 1
ATOM 757 C CA . GLY A 1 90 ? -4.308 0.911 -0.377 1.00 92.38 90 GLY A CA 1
ATOM 758 C C . GLY A 1 90 ? -3.066 1.055 -1.256 1.00 92.38 90 GLY A C 1
ATOM 759 O O . GLY A 1 90 ? -3.121 0.738 -2.443 1.00 92.38 90 GLY A O 1
ATOM 760 N N . TYR A 1 91 ? -1.929 1.483 -0.702 1.00 91.69 91 TYR A N 1
ATOM 761 C CA . TYR A 1 91 ? -0.691 1.559 -1.462 1.00 91.69 91 TYR A CA 1
ATOM 762 C C . TYR A 1 91 ? -0.135 0.153 -1.711 1.00 91.69 91 TYR A C 1
ATOM 764 O O . TYR A 1 91 ? 0.312 -0.540 -0.792 1.00 91.69 91 TYR A O 1
ATOM 772 N N . ARG A 1 92 ? -0.124 -0.255 -2.982 1.00 85.75 92 ARG A N 1
ATOM 773 C CA . ARG A 1 92 ? 0.533 -1.477 -3.455 1.0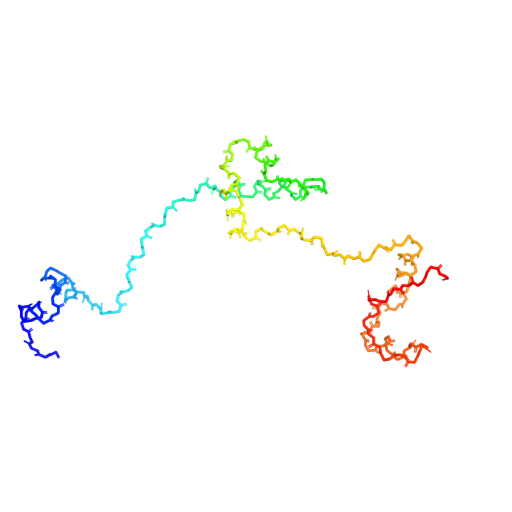0 85.75 92 ARG A CA 1
ATOM 774 C C . ARG A 1 92 ? 1.700 -1.088 -4.351 1.00 85.75 92 ARG A C 1
ATOM 776 O O . ARG A 1 92 ? 1.536 -0.298 -5.278 1.00 85.75 92 ARG A O 1
ATOM 783 N N . ARG A 1 93 ? 2.890 -1.630 -4.075 1.00 80.75 93 ARG A N 1
ATOM 784 C CA . ARG A 1 93 ? 4.036 -1.449 -4.975 1.00 80.75 93 ARG A CA 1
ATOM 785 C C . ARG A 1 93 ? 3.724 -2.112 -6.313 1.00 80.75 93 ARG A C 1
ATOM 787 O O . ARG A 1 93 ? 3.156 -3.202 -6.338 1.00 80.75 93 ARG A O 1
ATOM 794 N N . CYS A 1 94 ? 4.115 -1.456 -7.402 1.00 73.00 94 CYS A N 1
ATOM 795 C CA . CYS A 1 94 ? 4.033 -2.041 -8.733 1.00 73.00 94 CYS A CA 1
ATOM 796 C C . CYS A 1 94 ? 4.910 -3.298 -8.772 1.00 73.00 94 CYS A C 1
ATOM 798 O O . CYS A 1 94 ? 6.119 -3.219 -8.543 1.00 73.00 94 CYS A O 1
ATOM 800 N N . ILE A 1 95 ? 4.291 -4.449 -9.021 1.00 70.12 95 ILE A N 1
ATOM 801 C CA . ILE A 1 95 ? 5.001 -5.689 -9.319 1.00 70.12 95 ILE A CA 1
ATOM 802 C C . ILE A 1 95 ? 5.376 -5.599 -10.795 1.00 70.12 95 ILE A C 1
ATOM 804 O O . ILE A 1 95 ? 4.514 -5.325 -11.633 1.00 70.12 95 ILE A O 1
ATOM 808 N N . VAL A 1 96 ? 6.661 -5.781 -11.112 1.00 64.00 96 VAL A N 1
ATOM 809 C CA . VAL A 1 96 ? 7.113 -5.842 -12.506 1.00 64.00 96 VAL A CA 1
ATOM 810 C C . VAL A 1 96 ? 6.311 -6.941 -13.187 1.00 64.00 96 VAL A C 1
ATOM 812 O O . VAL A 1 96 ? 6.428 -8.109 -12.834 1.00 64.00 96 VAL A O 1
ATOM 815 N N . CYS A 1 97 ? 5.465 -6.561 -14.139 1.00 68.38 97 CYS A N 1
ATOM 816 C CA . CYS A 1 97 ? 4.837 -7.527 -15.021 1.00 68.38 97 CYS A CA 1
ATOM 817 C C . CYS A 1 97 ? 5.950 -8.015 -15.952 1.00 68.38 97 CYS A C 1
ATOM 819 O O . CYS A 1 97 ? 6.480 -7.171 -16.684 1.00 68.38 97 CYS A O 1
ATOM 821 N N . PRO A 1 98 ? 6.351 -9.299 -15.920 1.00 65.94 98 PRO A N 1
ATOM 822 C CA . PRO A 1 98 ? 7.365 -9.806 -16.829 1.00 65.94 98 PRO A CA 1
ATOM 823 C C . PRO A 1 98 ? 6.819 -9.658 -18.248 1.00 65.94 98 PRO A C 1
ATOM 825 O O . PRO A 1 98 ? 5.925 -10.385 -18.674 1.00 65.94 98 PRO A O 1
ATOM 828 N N . ARG A 1 99 ? 7.292 -8.634 -18.955 1.00 67.94 99 ARG A N 1
ATOM 829 C CA . ARG A 1 99 ? 7.046 -8.463 -20.381 1.00 67.94 99 ARG A CA 1
ATOM 830 C C . ARG A 1 99 ? 8.293 -8.949 -21.105 1.00 67.94 99 ARG A C 1
ATOM 832 O O . ARG A 1 99 ? 9.389 -8.662 -20.621 1.00 67.94 99 ARG A O 1
ATOM 839 N N . PRO A 1 100 ? 8.145 -9.658 -22.234 1.00 75.19 100 PRO A N 1
ATOM 840 C CA . PRO A 1 100 ? 9.294 -9.992 -23.055 1.00 75.19 100 PRO A CA 1
ATOM 841 C C . PRO A 1 100 ? 10.016 -8.698 -23.434 1.00 75.19 100 PRO A C 1
ATOM 843 O O . PRO A 1 100 ? 9.375 -7.682 -23.730 1.00 75.19 100 PRO A O 1
ATOM 846 N N . TYR A 1 101 ? 11.344 -8.731 -23.378 1.00 73.25 101 TYR A N 1
ATOM 847 C CA . TYR A 1 101 ? 12.156 -7.638 -23.889 1.00 73.25 101 TYR A CA 1
ATOM 848 C C . TYR A 1 101 ? 11.877 -7.505 -25.386 1.00 73.25 101 TYR A C 1
ATOM 850 O O . TYR A 1 101 ? 11.942 -8.490 -26.113 1.00 73.25 101 TYR A O 1
ATOM 858 N N . ILE A 1 102 ? 11.522 -6.296 -25.820 1.00 82.62 102 ILE A N 1
ATOM 859 C CA . ILE A 1 102 ? 11.323 -5.977 -27.233 1.00 82.62 102 ILE A CA 1
ATOM 860 C C . ILE A 1 102 ? 12.460 -5.078 -27.698 1.00 82.62 102 ILE A C 1
ATOM 862 O O . ILE A 1 102 ? 12.844 -4.136 -26.998 1.00 82.62 102 ILE A O 1
ATOM 866 N N . THR A 1 103 ? 12.994 -5.361 -28.879 1.00 86.00 103 THR A N 1
ATOM 867 C CA . THR A 1 103 ? 13.977 -4.503 -29.538 1.00 86.00 103 THR A CA 1
ATOM 868 C C . THR A 1 103 ? 13.320 -3.189 -29.973 1.00 86.00 103 THR A C 1
ATOM 870 O O . THR A 1 103 ? 12.095 -3.075 -30.100 1.00 86.00 103 THR A O 1
ATOM 873 N N . LEU A 1 104 ? 14.129 -2.159 -30.246 1.00 87.56 104 LEU A N 1
ATOM 874 C CA . LEU A 1 104 ? 13.613 -0.892 -30.777 1.00 87.56 104 LEU A CA 1
ATOM 875 C C . LEU A 1 104 ? 12.922 -1.085 -32.141 1.00 87.56 104 LEU A C 1
ATOM 877 O O . LEU A 1 104 ? 11.920 -0.426 -32.423 1.00 87.56 104 LEU A O 1
ATOM 881 N N . LYS A 1 105 ? 13.435 -2.007 -32.970 1.00 86.31 105 LYS A N 1
ATOM 882 C CA . LYS A 1 105 ? 12.848 -2.362 -34.270 1.00 86.31 105 LYS A CA 1
ATOM 883 C C . LYS A 1 105 ? 11.457 -2.969 -34.087 1.00 86.31 105 LYS A C 1
ATOM 885 O O . LYS A 1 105 ? 10.502 -2.474 -34.684 1.00 86.31 105 LYS A O 1
ATOM 890 N N . GLN A 1 106 ? 11.318 -3.946 -33.191 1.00 82.56 106 GLN A N 1
ATOM 891 C CA . GLN A 1 106 ? 10.026 -4.535 -32.826 1.00 82.56 106 GLN A CA 1
ATOM 892 C C . GLN A 1 106 ? 9.053 -3.496 -32.277 1.00 82.56 106 GLN A C 1
ATOM 894 O O . GLN A 1 106 ? 7.891 -3.467 -32.677 1.00 82.56 106 GLN A O 1
ATOM 899 N N . ALA A 1 107 ? 9.512 -2.606 -31.393 1.00 86.31 107 ALA A N 1
ATOM 900 C CA . ALA A 1 107 ? 8.675 -1.540 -30.851 1.00 86.31 107 ALA A CA 1
ATOM 901 C C . ALA A 1 107 ? 8.142 -0.606 -31.954 1.00 86.31 107 ALA A C 1
ATOM 903 O O . ALA A 1 107 ? 6.964 -0.248 -31.930 1.00 86.31 107 ALA A O 1
ATOM 904 N N . ARG A 1 108 ? 8.975 -0.258 -32.948 1.00 88.81 108 ARG A N 1
ATOM 905 C CA . ARG A 1 108 ? 8.556 0.537 -34.115 1.00 88.81 108 ARG A CA 1
ATOM 906 C C . ARG A 1 108 ? 7.559 -0.210 -34.999 1.00 88.81 108 ARG A C 1
ATOM 908 O O . ARG A 1 108 ? 6.514 0.364 -35.286 1.00 88.81 108 ARG A O 1
ATOM 915 N N . LYS A 1 109 ? 7.830 -1.472 -35.366 1.00 85.12 109 LYS A N 1
ATOM 916 C CA . LYS A 1 109 ? 6.896 -2.310 -36.151 1.00 85.12 109 LYS A CA 1
ATOM 917 C C . LYS A 1 109 ? 5.523 -2.375 -35.462 1.00 85.12 109 LYS A C 1
ATOM 919 O O . LYS A 1 109 ? 4.502 -2.081 -36.074 1.00 85.12 109 LYS A O 1
ATOM 924 N N . ARG A 1 110 ? 5.512 -2.629 -34.147 1.00 83.94 110 ARG A N 1
ATOM 925 C CA . ARG A 1 110 ? 4.292 -2.647 -33.319 1.00 83.94 110 ARG A CA 1
ATOM 926 C C . ARG A 1 110 ? 3.546 -1.320 -33.316 1.00 83.94 110 ARG A C 1
ATOM 928 O O . ARG A 1 110 ? 2.321 -1.318 -33.358 1.00 83.94 110 ARG A O 1
ATOM 935 N N . TYR A 1 111 ? 4.269 -0.209 -33.213 1.00 85.38 111 TYR A N 1
ATOM 936 C CA . TYR A 1 111 ? 3.672 1.123 -33.209 1.00 85.38 111 TYR A CA 1
ATOM 937 C C . TYR A 1 111 ? 3.021 1.463 -34.554 1.00 85.38 111 TYR A C 1
ATOM 939 O O . TYR A 1 111 ? 1.882 1.922 -34.564 1.00 85.38 111 TYR A O 1
ATOM 947 N N . VAL A 1 112 ? 3.719 1.210 -35.667 1.00 88.38 112 VAL A N 1
ATOM 948 C CA . VAL A 1 112 ? 3.198 1.439 -37.026 1.00 88.38 112 VAL A CA 1
ATOM 949 C C . VAL A 1 112 ? 1.936 0.612 -37.247 1.00 88.38 112 VAL A C 1
ATOM 951 O O . VAL A 1 112 ? 0.883 1.181 -37.520 1.00 88.38 112 VAL A O 1
ATOM 954 N N . PHE A 1 113 ? 2.003 -0.691 -36.967 1.00 84.00 113 PHE A N 1
ATOM 955 C CA . PHE A 1 113 ? 0.852 -1.576 -37.102 1.00 84.00 113 PHE A CA 1
ATOM 956 C C . PHE A 1 113 ? -0.341 -1.130 -36.247 1.00 84.00 113 PHE A C 1
ATOM 958 O O . PHE A 1 113 ? -1.461 -1.052 -36.741 1.00 84.00 113 PHE A O 1
ATOM 965 N N . ALA A 1 114 ? -0.113 -0.791 -34.973 1.00 83.62 114 ALA A N 1
ATOM 966 C CA . ALA A 1 114 ? -1.174 -0.331 -34.078 1.00 83.62 114 ALA A CA 1
ATOM 967 C C . ALA A 1 114 ? -1.803 0.997 -34.530 1.00 83.62 114 ALA A C 1
ATOM 969 O O . ALA A 1 114 ? -2.969 1.257 -34.236 1.00 83.62 114 ALA A O 1
ATOM 970 N N . LYS A 1 115 ? -1.029 1.855 -35.202 1.00 86.25 115 LYS A N 1
ATOM 971 C CA . LYS A 1 115 ? -1.506 3.129 -35.741 1.00 86.25 115 LYS A CA 1
ATOM 972 C C . LYS A 1 115 ? -2.377 2.912 -36.979 1.00 86.25 115 LYS A C 1
ATOM 974 O O . LYS A 1 115 ? -3.433 3.531 -37.070 1.00 86.25 115 LYS A O 1
ATOM 979 N N . GLU A 1 116 ? -1.949 2.042 -37.888 1.00 86.25 116 GLU A N 1
ATOM 980 C CA . GLU A 1 116 ? -2.679 1.681 -39.112 1.00 86.25 116 GLU A CA 1
ATOM 981 C C . GLU A 1 116 ? -3.981 0.938 -38.793 1.00 86.25 116 GLU A C 1
ATOM 983 O O . GLU A 1 116 ? -5.035 1.256 -39.333 1.00 86.25 116 GLU A O 1
ATOM 988 N N . HIS A 1 117 ? -3.936 0.036 -37.814 1.00 80.94 117 HIS A N 1
ATOM 989 C CA . HIS A 1 117 ? -5.053 -0.824 -37.426 1.00 80.94 117 HIS A CA 1
ATOM 990 C C . HIS A 1 117 ? -5.720 -0.356 -36.126 1.00 80.94 117 HIS A C 1
ATOM 992 O O . HIS A 1 117 ? -6.246 -1.150 -35.348 1.00 80.94 117 HIS A O 1
ATOM 998 N N . ARG A 1 118 ? -5.703 0.959 -35.862 1.00 78.19 118 ARG A N 1
ATOM 999 C CA . ARG A 1 118 ? -6.234 1.562 -34.623 1.00 78.19 118 ARG A CA 1
ATOM 1000 C C . ARG A 1 118 ? -7.702 1.213 -34.364 1.00 78.19 118 ARG A C 1
ATOM 1002 O O . ARG A 1 118 ? -8.120 1.159 -33.208 1.00 78.19 118 ARG A O 1
ATOM 1009 N N . TRP A 1 119 ? -8.466 1.022 -35.435 1.00 80.50 119 TRP A N 1
ATOM 1010 C CA . TRP A 1 119 ? -9.902 0.753 -35.403 1.00 80.50 119 TRP A CA 1
ATOM 1011 C C . TRP A 1 119 ? -10.243 -0.737 -35.359 1.00 80.50 119 TRP A C 1
ATOM 1013 O O . TRP A 1 119 ? -11.411 -1.069 -35.201 1.00 80.50 119 TRP A O 1
ATOM 1023 N N . TRP A 1 120 ? -9.250 -1.625 -35.467 1.00 73.75 120 TRP A N 1
ATOM 1024 C CA . TRP A 1 120 ? -9.480 -3.064 -35.407 1.00 73.75 120 TRP A CA 1
ATOM 1025 C C . TRP A 1 120 ? -9.812 -3.521 -33.986 1.00 73.75 120 TRP A C 1
ATOM 1027 O O . TRP A 1 120 ? -9.042 -3.336 -33.032 1.00 73.75 120 TRP A O 1
ATOM 1037 N N . GLY A 1 121 ? -10.964 -4.174 -33.859 1.00 68.25 121 GLY A N 1
ATOM 1038 C CA . GLY A 1 121 ? -11.323 -4.976 -32.702 1.00 68.25 121 GLY A CA 1
ATOM 1039 C C . GLY A 1 121 ? -10.490 -6.257 -32.617 1.00 68.25 121 GLY A C 1
ATOM 1040 O O . GLY A 1 121 ? -9.691 -6.590 -33.492 1.00 68.25 121 GLY A O 1
ATOM 1041 N N . THR A 1 122 ? -10.673 -7.018 -31.535 1.00 64.69 122 THR A N 1
ATOM 1042 C CA . THR A 1 122 ? -10.006 -8.323 -31.375 1.00 64.69 122 THR A CA 1
ATOM 1043 C C . THR A 1 122 ? -10.456 -9.326 -32.446 1.00 64.69 122 THR A C 1
ATOM 1045 O O . THR A 1 122 ? -9.672 -10.192 -32.813 1.00 64.69 122 THR A O 1
ATOM 1048 N N . SER A 1 123 ? -11.682 -9.189 -32.963 1.00 64.12 123 SER A N 1
ATOM 1049 C CA . SER A 1 123 ? -12.250 -9.989 -34.058 1.00 64.12 123 SER A CA 1
ATOM 1050 C C . SER A 1 123 ? -11.569 -9.741 -35.402 1.00 64.12 123 SER A C 1
ATOM 1052 O O . SER A 1 123 ? -11.323 -10.685 -36.146 1.00 64.12 123 SER A O 1
ATOM 1054 N N . ASP A 1 124 ? -11.223 -8.488 -35.693 1.00 64.50 124 ASP A N 1
ATOM 1055 C CA . ASP A 1 124 ? -10.812 -8.071 -37.039 1.00 64.50 124 ASP A CA 1
ATOM 1056 C C . ASP A 1 124 ? -9.396 -8.561 -37.353 1.00 64.50 124 ASP A C 1
ATOM 1058 O O . ASP A 1 124 ? -9.105 -9.002 -38.459 1.00 64.50 124 ASP A O 1
ATOM 1062 N N . TYR A 1 125 ? -8.532 -8.628 -36.336 1.00 65.69 125 TYR A N 1
ATOM 1063 C CA . TYR A 1 125 ? -7.217 -9.252 -36.472 1.00 65.69 125 TYR A CA 1
ATOM 1064 C C . TYR A 1 125 ? -7.286 -10.751 -36.802 1.00 65.69 125 TYR A C 1
ATOM 1066 O O . TYR A 1 125 ? -6.414 -11.266 -37.495 1.00 65.69 125 TYR A O 1
ATOM 1074 N N . VAL A 1 126 ? -8.307 -11.468 -36.314 1.00 63.97 126 VAL A N 1
ATOM 1075 C CA . VAL A 1 126 ? -8.474 -12.903 -36.604 1.00 63.97 126 VAL A CA 1
ATOM 1076 C C . VAL A 1 126 ? -8.812 -13.130 -38.076 1.00 63.97 126 VAL A C 1
ATOM 1078 O O . VAL A 1 126 ? -8.359 -14.116 -38.649 1.00 63.97 126 VAL A O 1
ATOM 1081 N N . ALA A 1 127 ? -9.572 -12.217 -38.682 1.00 60.12 127 ALA A N 1
ATOM 1082 C CA . ALA A 1 127 ? -10.002 -12.309 -40.075 1.00 60.12 127 ALA A CA 1
ATOM 1083 C C . ALA A 1 127 ? -8.874 -12.026 -41.083 1.00 60.12 127 ALA A C 1
ATOM 1085 O O . ALA A 1 127 ? -8.919 -12.528 -42.200 1.00 60.12 127 ALA A O 1
ATOM 1086 N N . HIS A 1 128 ? -7.860 -11.252 -40.687 1.00 61.88 128 HIS A N 1
ATOM 1087 C CA . HIS A 1 128 ? -6.772 -10.798 -41.563 1.00 61.88 128 HIS A CA 1
ATOM 1088 C C . HIS A 1 128 ? -5.429 -11.485 -41.292 1.00 61.88 128 HIS A C 1
ATOM 1090 O O . HIS A 1 128 ? -4.376 -10.973 -41.667 1.00 61.88 128 HIS A O 1
ATOM 1096 N N . ARG A 1 129 ? -5.435 -12.614 -40.581 1.00 65.25 129 ARG A N 1
ATOM 1097 C CA . ARG A 1 129 ? -4.211 -13.339 -40.250 1.00 65.25 129 ARG A CA 1
ATOM 1098 C C . ARG A 1 129 ? -3.903 -14.389 -41.320 1.00 65.25 129 ARG A C 1
ATOM 1100 O O . ARG A 1 129 ? -4.573 -15.415 -41.379 1.00 65.25 129 ARG A O 1
ATOM 1107 N N . ASP A 1 130 ? -2.832 -14.172 -42.077 1.00 60.97 130 ASP A N 1
ATOM 1108 C CA . ASP A 1 130 ? -2.428 -15.046 -43.193 1.00 60.97 130 ASP A CA 1
ATOM 1109 C C . ASP A 1 130 ? -1.896 -16.430 -42.753 1.00 60.97 130 ASP A C 1
ATOM 1111 O O . ASP A 1 130 ? -1.833 -17.362 -43.549 1.00 60.97 130 ASP A O 1
ATOM 1115 N N . ASP A 1 131 ? -1.566 -16.610 -41.467 1.00 64.69 131 ASP A N 1
ATOM 1116 C CA . ASP A 1 131 ? -0.949 -17.841 -40.939 1.00 64.69 131 ASP A CA 1
ATOM 1117 C C . ASP A 1 131 ? -1.920 -19.031 -40.757 1.00 64.69 131 ASP A C 1
ATOM 1119 O O . ASP A 1 131 ? -1.519 -20.073 -40.232 1.00 64.69 131 ASP A O 1
ATOM 1123 N N . GLY A 1 132 ? -3.222 -18.865 -41.026 1.00 60.09 132 GLY A N 1
ATOM 1124 C CA . GLY A 1 132 ? -4.252 -19.898 -40.804 1.00 60.09 132 GLY A CA 1
ATOM 1125 C C . GLY A 1 132 ? -4.474 -20.316 -39.336 1.00 60.09 132 GLY A C 1
ATOM 1126 O O . GLY A 1 132 ? -5.278 -21.202 -39.050 1.00 60.09 132 GLY A O 1
ATOM 1127 N N . LYS A 1 133 ? -3.779 -19.693 -38.372 1.00 61.81 133 LYS A N 1
ATOM 1128 C CA . LYS A 1 133 ? -3.903 -19.981 -36.932 1.00 61.81 133 LYS A CA 1
ATOM 1129 C C . LYS A 1 133 ? -5.048 -19.192 -36.300 1.00 61.81 133 LYS A C 1
ATOM 1131 O O . LYS A 1 133 ? -5.063 -17.962 -36.370 1.00 61.81 133 LYS A O 1
ATOM 1136 N N . GLN A 1 134 ? -5.931 -19.893 -35.583 1.00 53.50 134 GLN A N 1
ATOM 1137 C CA . GLN A 1 134 ? -7.081 -19.312 -34.881 1.00 53.50 134 GLN A CA 1
ATOM 1138 C C . GLN A 1 134 ? -6.637 -18.169 -33.948 1.00 53.50 134 GLN A C 1
ATOM 1140 O O . GLN A 1 134 ? -5.712 -18.308 -33.143 1.00 53.50 134 GLN A O 1
ATOM 1145 N N . GLY A 1 135 ? -7.216 -16.989 -34.174 1.00 55.72 135 GLY A N 1
ATOM 1146 C CA . GLY A 1 135 ? -6.641 -15.713 -33.762 1.00 55.72 135 GLY A CA 1
ATOM 1147 C C . GLY A 1 135 ? -6.729 -15.412 -32.265 1.00 55.72 135 GLY A C 1
ATOM 1148 O O . GLY A 1 135 ? -7.637 -15.842 -31.558 1.00 55.72 135 GLY A O 1
ATOM 1149 N N . GLY A 1 136 ? -5.745 -14.644 -31.795 1.00 59.94 136 GLY A N 1
ATOM 1150 C CA . GLY A 1 136 ? -5.655 -14.121 -30.434 1.00 59.94 136 GLY A CA 1
ATOM 1151 C C . GLY A 1 136 ? -5.588 -12.594 -30.425 1.00 59.94 136 GLY A C 1
ATOM 1152 O O . GLY A 1 136 ? -5.731 -11.937 -31.450 1.00 59.94 136 GLY A O 1
ATOM 1153 N N . ASP A 1 137 ? -5.337 -12.010 -29.256 1.00 63.84 137 ASP A N 1
ATOM 1154 C CA . ASP A 1 137 ? -5.130 -10.565 -29.111 1.00 63.84 137 ASP A CA 1
ATOM 1155 C C . ASP A 1 137 ? -3.837 -10.143 -29.830 1.00 63.84 137 ASP A C 1
ATOM 1157 O O . ASP A 1 137 ? -2.742 -10.512 -29.396 1.00 63.84 137 ASP A O 1
ATOM 1161 N N . TRP A 1 138 ? -3.944 -9.348 -30.902 1.00 65.44 138 TRP A N 1
ATOM 1162 C CA . TRP A 1 138 ? -2.795 -8.829 -31.663 1.00 65.44 138 TRP A CA 1
ATOM 1163 C C . TRP A 1 138 ? -1.787 -8.078 -30.785 1.00 65.44 138 TRP A C 1
ATOM 1165 O O . TRP A 1 138 ? -0.594 -8.015 -31.088 1.00 65.44 138 TRP A O 1
ATOM 1175 N N . ARG A 1 139 ? -2.226 -7.575 -29.622 1.00 61.22 139 ARG A N 1
ATOM 1176 C CA . ARG A 1 139 ? -1.357 -6.949 -28.614 1.00 61.22 139 ARG A CA 1
ATOM 1177 C C . ARG A 1 139 ? -0.384 -7.937 -27.956 1.00 61.22 139 ARG A C 1
ATOM 1179 O O . ARG A 1 139 ? 0.568 -7.498 -27.305 1.00 61.22 139 ARG A O 1
ATOM 1186 N N . LYS A 1 140 ? -0.601 -9.244 -28.108 1.00 60.91 140 LYS A N 1
ATOM 1187 C CA . LYS A 1 140 ? 0.225 -10.331 -27.557 1.00 60.91 140 LYS A CA 1
ATOM 1188 C C . LYS A 1 140 ? 1.125 -10.999 -28.594 1.00 60.91 140 LYS A C 1
ATOM 1190 O O . LYS A 1 140 ? 1.923 -11.854 -28.222 1.00 60.91 140 LYS A O 1
ATOM 1195 N N . VAL A 1 141 ? 1.025 -10.614 -29.863 1.00 65.38 141 VAL A N 1
ATOM 1196 C CA . VAL A 1 141 ? 1.868 -11.167 -30.924 1.00 65.38 141 VAL A CA 1
ATOM 1197 C C . VAL A 1 141 ? 3.292 -10.651 -30.746 1.00 65.38 141 VAL A C 1
ATOM 1199 O O . VAL A 1 141 ? 3.517 -9.449 -30.570 1.00 65.38 141 VAL A O 1
ATOM 1202 N N . VAL A 1 142 ? 4.250 -11.576 -30.733 1.00 61.12 142 VAL A N 1
ATOM 1203 C CA . VAL A 1 142 ? 5.678 -11.260 -30.760 1.00 61.12 142 VAL A CA 1
ATOM 1204 C C . VAL A 1 142 ? 6.048 -11.063 -32.224 1.00 61.12 142 VAL A C 1
ATOM 1206 O O . VAL A 1 142 ? 5.897 -11.972 -33.031 1.00 61.12 142 VAL A O 1
ATOM 1209 N N . TRP A 1 143 ? 6.458 -9.846 -32.568 1.00 62.53 143 TRP A N 1
ATOM 1210 C CA . TRP A 1 143 ? 6.824 -9.469 -33.930 1.00 62.53 143 TRP A CA 1
ATOM 1211 C C . TRP A 1 143 ? 8.252 -9.950 -34.171 1.00 62.53 143 TRP A C 1
ATOM 1213 O O . TRP A 1 143 ? 9.133 -9.605 -33.383 1.00 62.53 143 TRP A O 1
ATOM 1223 N N . SER A 1 144 ? 8.478 -10.757 -35.208 1.00 58.34 144 SER A N 1
ATOM 1224 C CA . SER A 1 144 ? 9.832 -11.213 -35.538 1.00 58.34 144 SER A CA 1
ATOM 1225 C C . SER A 1 144 ? 10.740 -10.020 -35.876 1.00 58.34 144 SER A C 1
ATOM 1227 O O . SER A 1 144 ? 10.290 -8.988 -36.398 1.00 58.34 144 SER A O 1
ATOM 1229 N N . ASP A 1 145 ? 12.019 -10.151 -35.521 1.00 55.62 145 ASP A N 1
ATOM 1230 C CA . ASP A 1 145 ? 13.069 -9.215 -35.936 1.00 55.62 145 ASP A CA 1
ATOM 1231 C C . ASP A 1 145 ? 13.504 -9.436 -37.396 1.00 55.62 145 ASP A C 1
ATOM 1233 O O . ASP A 1 145 ? 14.140 -8.537 -37.951 1.00 55.62 145 ASP A O 1
ATOM 1237 N N . GLU A 1 146 ? 13.130 -10.573 -37.998 1.00 53.88 146 GLU A N 1
ATOM 1238 C CA . GLU A 1 146 ? 13.276 -10.849 -39.438 1.00 53.88 146 GLU A CA 1
ATOM 1239 C C . GLU A 1 146 ? 12.500 -9.840 -40.301 1.00 53.88 146 GLU A C 1
ATOM 1241 O O . GLU A 1 146 ? 11.420 -9.345 -39.874 1.00 53.88 146 GLU A O 1
#

Radius of gyration: 31.64 Å; chains: 1; bounding box: 59×35×84 Å

InterPro domains:
  IPR002492 Transposase, Tc1-like [PF01498] (61-118)

Secondary structure (DSSP, 8-state):
-----HHHHHHHH---HHHHHHHHT-S-TT-PPPPPPPPPPSS-HHHHHHHHHHHHSSHHHHT--HHHHHHH-TTS--HHHHHHHHHHTT--PPP---PPP--HHHHHHHHHHHHHTTT--HHHHHHT-TT-PPP--GGGPPPP--

Organism: Mollisia scopiformis (NCBI:txid149040)

Foldseek 3Di:
DPPDDLVVCCVVVVDDSVVVVVCVPDPDPPDDDPDDDDDDQQDDPVRLVVLCCQCVVDPVSLPDQLVRVCVVVVPHDDSVSNVVVNVVVVNDRDDPDDDPDDDPLQVVVVVVVCVVCVVDDQVNCQVPDPPPDRGDRPVPDRDDPD

Sequence (146 aa):
RQGKSQREIVSETHIPRRTVRRILKQESSRRERKRKLSRHHLMSICDIRCCIRTISKNWSSRRMTFEALKKQLPYLPSVRTIRRELARAGYRRCIVCPRPYITLKQARKRYVFAKEHRWWGTSDYVAHRDDGKQGGDWRKVVWSDE